Protein AF-A0A401M9P2-F1 (afdb_monomer_lite)

Radius of gyration: 16.96 Å; chains: 1; bounding box: 32×34×49 Å

Structure (mmCIF, N/CA/C/O backbone):
data_AF-A0A401M9P2-F1
#
_entry.id   AF-A0A401M9P2-F1
#
loop_
_atom_site.group_PDB
_atom_site.id
_atom_site.type_symbol
_atom_site.label_atom_id
_atom_site.label_alt_id
_atom_site.label_comp_id
_atom_site.label_asym_id
_atom_site.label_entity_id
_atom_site.label_seq_id
_atom_site.pdbx_PDB_ins_code
_atom_site.Cartn_x
_atom_site.Cartn_y
_atom_site.Cartn_z
_atom_site.occupancy
_atom_site.B_iso_or_equiv
_atom_site.auth_seq_id
_atom_site.auth_comp_id
_atom_site.auth_asym_id
_atom_site.auth_atom_id
_atom_site.pdbx_PDB_model_num
ATOM 1 N N . MET A 1 1 ? -2.036 3.010 21.386 1.00 50.62 1 MET A N 1
ATOM 2 C CA . MET A 1 1 ? -2.509 2.674 20.020 1.00 50.62 1 MET A CA 1
ATOM 3 C C . MET A 1 1 ? -3.510 1.515 19.949 1.00 50.62 1 MET A C 1
ATOM 5 O O . MET A 1 1 ? -4.324 1.539 19.038 1.00 50.62 1 MET A O 1
ATOM 9 N N . ARG A 1 2 ? -3.493 0.531 20.868 1.00 51.12 2 ARG A N 1
ATOM 10 C CA . ARG A 1 2 ? -4.229 -0.746 20.720 1.00 51.12 2 ARG A CA 1
ATOM 11 C C . ARG A 1 2 ? -5.770 -0.686 20.699 1.00 51.12 2 ARG A C 1
ATOM 13 O O . ARG A 1 2 ? -6.371 -1.621 20.200 1.00 51.12 2 ARG A O 1
ATOM 20 N N . THR A 1 3 ? -6.421 0.370 21.188 1.00 50.91 3 THR A N 1
ATOM 21 C CA . THR A 1 3 ? -7.896 0.389 21.319 1.00 50.91 3 THR A CA 1
ATOM 22 C C . THR A 1 3 ? -8.611 1.353 20.368 1.00 50.91 3 THR A C 1
ATOM 24 O O . THR A 1 3 ? -9.613 0.975 19.774 1.00 50.91 3 THR A O 1
ATOM 27 N N . GLN A 1 4 ? -8.098 2.566 20.143 1.00 54.03 4 GLN A N 1
ATOM 28 C CA . GLN A 1 4 ? -8.845 3.586 19.384 1.00 54.03 4 GLN A CA 1
ATOM 29 C C . GLN A 1 4 ? -8.728 3.447 17.854 1.00 54.03 4 GLN A C 1
ATOM 31 O O . GLN A 1 4 ? -9.695 3.685 17.135 1.00 54.03 4 GLN A O 1
ATOM 36 N N . ALA A 1 5 ? -7.559 3.035 17.344 1.00 57.00 5 ALA A N 1
ATOM 37 C CA . ALA A 1 5 ? -7.314 2.914 15.900 1.00 57.00 5 ALA A CA 1
ATOM 38 C C . ALA A 1 5 ? -7.997 1.686 15.271 1.00 57.00 5 ALA A C 1
ATOM 40 O O . ALA A 1 5 ? -8.176 1.638 14.064 1.00 57.00 5 ALA A O 1
ATOM 41 N N . ALA A 1 6 ? -8.394 0.715 16.094 1.00 57.72 6 ALA A N 1
ATOM 42 C CA . ALA A 1 6 ? -9.030 -0.534 15.689 1.00 57.72 6 ALA A CA 1
ATOM 43 C C . ALA A 1 6 ? -10.570 -0.490 15.714 1.00 57.72 6 ALA A C 1
ATOM 45 O O . ALA A 1 6 ? -11.224 -1.223 14.974 1.00 57.72 6 ALA A O 1
ATOM 46 N N . GLN A 1 7 ? -11.161 0.375 16.545 1.00 66.88 7 GLN A N 1
ATOM 47 C CA . GLN A 1 7 ? -12.619 0.492 16.676 1.00 66.88 7 GLN A CA 1
ATOM 48 C C . GLN A 1 7 ? -13.265 1.236 15.503 1.00 66.88 7 GLN A C 1
ATOM 50 O O . GLN A 1 7 ? -14.388 0.914 15.128 1.00 66.88 7 GLN A O 1
ATOM 55 N N . ARG A 1 8 ? -12.564 2.204 14.902 1.00 80.38 8 ARG A N 1
ATOM 56 C CA . ARG A 1 8 ? -13.087 2.990 13.772 1.00 80.38 8 ARG A CA 1
ATOM 57 C C . ARG A 1 8 ? -13.122 2.226 12.437 1.00 80.38 8 ARG A C 1
ATOM 59 O O . ARG A 1 8 ? -14.126 2.339 11.741 1.00 80.38 8 ARG A O 1
ATOM 66 N N . PRO A 1 9 ? -12.109 1.412 12.081 1.00 83.31 9 PRO A N 1
ATOM 67 C CA . PRO A 1 9 ? -12.133 0.650 10.832 1.00 83.31 9 PRO A CA 1
ATOM 68 C C . PRO A 1 9 ? -13.156 -0.490 10.819 1.00 83.31 9 PRO A C 1
ATOM 70 O O . PRO A 1 9 ? -13.659 -0.843 9.758 1.00 83.31 9 PRO A O 1
ATOM 73 N N . ARG A 1 10 ? -13.481 -1.080 11.977 1.00 87.25 10 ARG A N 1
ATOM 74 C CA . ARG A 1 10 ? -14.296 -2.304 12.048 1.00 87.25 10 ARG A CA 1
ATOM 75 C C . ARG A 1 10 ? -15.713 -2.150 11.464 1.00 87.25 10 ARG A C 1
ATOM 77 O O . ARG A 1 10 ? -16.047 -2.937 10.587 1.00 87.25 10 ARG A O 1
ATOM 84 N N . PRO A 1 11 ? -16.500 -1.108 11.795 1.00 90.00 11 PRO A N 1
ATOM 85 C CA . PRO A 1 11 ? -17.804 -0.894 11.163 1.00 90.00 11 PRO A CA 1
ATOM 86 C C . PRO A 1 11 ? -17.753 -0.647 9.649 1.00 90.00 11 PRO A C 1
ATOM 88 O O .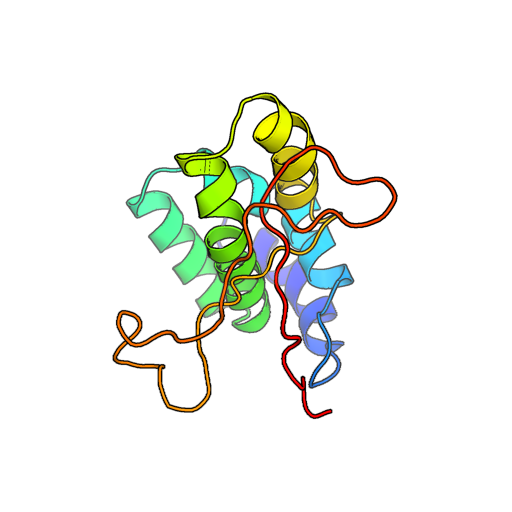 PRO A 1 11 ? -18.782 -0.754 8.985 1.00 90.00 11 PRO A O 1
ATOM 91 N N . LEU A 1 12 ? -16.601 -0.232 9.108 1.00 91.19 12 LEU A N 1
ATOM 92 C CA . LEU A 1 12 ? -16.404 -0.071 7.665 1.00 91.19 12 LEU A CA 1
ATOM 93 C C . LEU A 1 12 ? -16.013 -1.395 7.011 1.00 91.19 12 LEU A C 1
ATOM 95 O O . LEU A 1 12 ? -16.502 -1.681 5.923 1.00 91.19 12 LEU A O 1
ATOM 99 N N . ALA A 1 13 ? -15.179 -2.196 7.676 1.00 89.56 13 ALA A N 1
ATOM 100 C CA . ALA A 1 13 ? -14.838 -3.550 7.246 1.00 89.56 13 ALA A CA 1
ATOM 101 C C . ALA A 1 13 ? -16.093 -4.431 7.140 1.00 89.56 13 ALA A C 1
ATOM 103 O O . ALA A 1 13 ? -16.351 -5.016 6.097 1.00 89.56 13 ALA A O 1
ATOM 104 N N . ASP A 1 14 ? -16.979 -4.386 8.139 1.00 89.69 14 ASP A N 1
ATOM 105 C CA . ASP A 1 14 ? -18.231 -5.163 8.134 1.00 89.69 14 ASP A CA 1
ATOM 106 C C . ASP A 1 14 ? -19.196 -4.789 6.981 1.00 89.69 14 ASP A C 1
ATOM 108 O O . ASP A 1 14 ? -20.159 -5.505 6.716 1.00 89.69 14 ASP A O 1
ATOM 112 N N . LYS A 1 15 ? -18.957 -3.664 6.290 1.00 91.06 15 LYS A N 1
ATOM 113 C CA . LYS A 1 15 ? -19.720 -3.192 5.117 1.00 91.06 15 LYS A CA 1
ATOM 114 C C . LYS A 1 15 ? -19.015 -3.483 3.787 1.00 91.06 15 LYS A C 1
ATOM 116 O O . LYS A 1 15 ? -19.437 -2.971 2.749 1.00 91.06 15 LYS A O 1
ATOM 121 N N . GLY A 1 16 ? -17.909 -4.224 3.814 1.00 88.75 16 GLY A N 1
ATOM 122 C CA . GLY A 1 16 ? -17.179 -4.633 2.625 1.00 88.75 16 GLY A CA 1
ATOM 123 C C . GLY A 1 16 ? -18.019 -5.556 1.743 1.00 88.75 16 GLY A C 1
ATOM 124 O O . GLY A 1 16 ? -18.631 -6.509 2.215 1.00 88.75 16 GLY A O 1
ATOM 125 N N . GLU A 1 17 ? -18.024 -5.285 0.440 1.00 90.50 17 GLU A N 1
ATOM 126 C CA . GLU A 1 17 ? -18.678 -6.138 -0.554 1.00 90.50 17 GLU A CA 1
ATOM 127 C C . GLU A 1 17 ? -17.657 -7.139 -1.121 1.00 90.50 17 GLU A C 1
ATOM 129 O O . GLU A 1 17 ? -16.622 -6.708 -1.652 1.00 90.50 17 GLU A O 1
ATOM 134 N N . PRO A 1 18 ? -17.917 -8.460 -1.071 1.00 88.12 18 PRO A N 1
ATOM 135 C CA . PRO A 1 18 ? -17.025 -9.459 -1.650 1.00 88.12 18 PRO A CA 1
ATOM 136 C C . PRO A 1 18 ? -16.665 -9.153 -3.111 1.00 88.12 18 PRO A C 1
ATOM 138 O O . PRO A 1 18 ? -17.506 -8.773 -3.926 1.00 88.12 18 PRO A O 1
ATOM 141 N N . GLY A 1 19 ? -15.382 -9.296 -3.454 1.00 88.50 19 GLY A N 1
ATOM 142 C CA . GLY A 1 19 ? -14.878 -9.009 -4.802 1.00 88.50 19 GLY A CA 1
ATOM 143 C C . GLY A 1 19 ? -14.780 -7.516 -5.152 1.00 88.50 19 GLY A C 1
ATOM 144 O O . GLY A 1 19 ? -14.476 -7.171 -6.299 1.00 88.50 19 GLY A O 1
ATOM 145 N N . ARG A 1 20 ? -15.014 -6.604 -4.199 1.00 91.62 20 ARG A N 1
ATOM 146 C CA . ARG A 1 20 ? -14.809 -5.160 -4.375 1.00 91.62 20 ARG A CA 1
ATOM 147 C C . ARG A 1 20 ? -13.799 -4.627 -3.371 1.00 91.62 20 ARG A C 1
ATOM 149 O O . ARG A 1 20 ? -13.702 -5.085 -2.243 1.00 91.62 20 ARG A O 1
ATOM 156 N N . VAL A 1 21 ? -13.068 -3.594 -3.783 1.00 92.88 21 VAL A N 1
A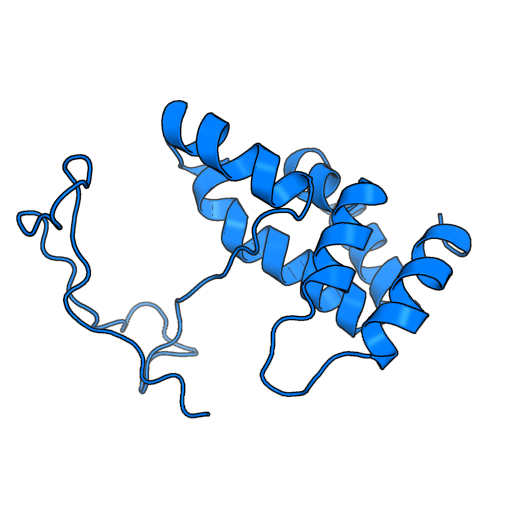TOM 157 C CA . VAL A 1 21 ? -12.224 -2.845 -2.852 1.00 92.88 21 VAL A CA 1
ATOM 158 C C . VAL A 1 21 ? -13.107 -2.002 -1.937 1.00 92.88 21 VAL A C 1
ATOM 160 O O . VAL A 1 21 ? -13.868 -1.155 -2.416 1.00 92.88 21 VAL A O 1
ATOM 163 N N . ASN A 1 22 ? -12.931 -2.167 -0.629 1.00 96.00 22 ASN A N 1
ATOM 164 C CA . ASN A 1 22 ? -13.546 -1.332 0.394 1.00 96.00 22 ASN A CA 1
ATOM 165 C C . ASN A 1 22 ? -12.854 0.046 0.463 1.00 96.00 22 ASN A C 1
ATOM 167 O O . ASN A 1 22 ? -12.012 0.322 1.314 1.00 96.00 22 ASN A O 1
ATOM 171 N N . ARG A 1 23 ? -13.168 0.923 -0.498 1.00 95.94 23 ARG A N 1
ATOM 172 C CA . ARG A 1 23 ? -12.591 2.278 -0.581 1.00 95.94 23 ARG A CA 1
ATOM 173 C C . ARG A 1 23 ? -12.814 3.126 0.680 1.00 95.94 23 ARG A C 1
ATOM 175 O O . ARG A 1 23 ? -11.863 3.798 1.072 1.00 95.94 23 ARG A O 1
ATOM 182 N N . PRO A 1 24 ? -13.998 3.105 1.328 1.00 96.12 24 PRO A N 1
ATOM 183 C CA . PRO A 1 24 ? -14.195 3.810 2.593 1.00 96.12 24 PRO A CA 1
ATOM 184 C C . PRO A 1 24 ? -13.208 3.370 3.676 1.00 96.12 24 PRO A C 1
ATOM 186 O O . PRO A 1 24 ? -12.648 4.218 4.363 1.00 96.12 24 PRO 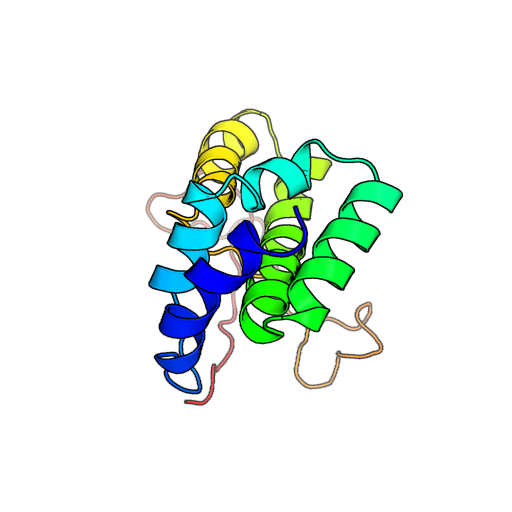A O 1
ATOM 189 N N . LEU A 1 25 ? -12.939 2.065 3.785 1.00 95.75 25 LEU A N 1
ATOM 190 C CA . LEU A 1 25 ? -11.956 1.536 4.729 1.00 95.75 25 LEU A CA 1
ATOM 191 C C . LEU A 1 25 ? -10.537 2.043 4.429 1.00 95.75 25 LEU A C 1
ATOM 193 O O . LEU A 1 25 ? -9.835 2.471 5.341 1.00 95.75 25 LEU A O 1
ATOM 197 N N . VAL A 1 26 ? -10.121 2.052 3.159 1.00 97.25 26 VAL A N 1
ATOM 198 C CA . VAL A 1 26 ? -8.801 2.581 2.759 1.00 97.25 26 VAL A CA 1
ATOM 199 C C . VAL A 1 26 ? -8.677 4.073 3.086 1.00 97.25 26 VAL A C 1
ATOM 201 O O . VAL A 1 26 ? -7.662 4.493 3.641 1.00 97.25 26 VAL A O 1
ATOM 204 N N . ALA A 1 27 ? -9.712 4.866 2.800 1.00 96.75 27 ALA A N 1
ATOM 205 C CA . ALA A 1 27 ? -9.735 6.289 3.132 1.00 96.75 27 ALA A CA 1
ATOM 206 C C . ALA A 1 27 ? -9.653 6.524 4.650 1.00 96.75 27 ALA A C 1
ATOM 208 O O . ALA A 1 27 ? -8.899 7.383 5.100 1.00 96.75 27 ALA A O 1
ATOM 209 N N . GLU A 1 28 ? -10.363 5.723 5.449 1.00 95.62 28 GLU A N 1
ATOM 210 C CA . GLU A 1 28 ? -10.311 5.794 6.912 1.00 95.62 28 GLU A CA 1
ATOM 211 C C . GLU A 1 28 ? -8.901 5.499 7.448 1.00 95.62 28 GLU A C 1
ATOM 213 O O . GLU A 1 28 ? -8.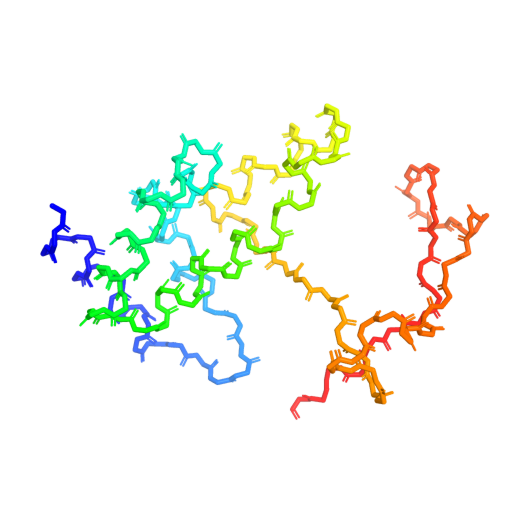392 6.226 8.301 1.00 95.62 28 GLU A O 1
ATOM 218 N N . LEU A 1 29 ? -8.220 4.477 6.919 1.00 95.88 29 LEU A N 1
ATOM 219 C CA . LEU A 1 29 ? -6.830 4.176 7.287 1.00 95.88 29 LEU A CA 1
ATOM 220 C C . LEU A 1 29 ? -5.879 5.337 6.946 1.00 95.88 29 LEU A C 1
ATOM 222 O O . LEU A 1 29 ? -4.933 5.597 7.698 1.00 95.88 29 LEU A O 1
ATOM 226 N N . GLY A 1 30 ? -6.139 6.041 5.841 1.00 96.12 30 GLY A N 1
ATOM 227 C CA . GLY A 1 30 ? -5.439 7.269 5.463 1.00 96.12 30 GLY A CA 1
ATOM 228 C C . GLY A 1 30 ? -5.685 8.409 6.451 1.00 96.12 30 GLY A C 1
ATOM 229 O O . GLY A 1 30 ? -4.732 9.000 6.956 1.00 96.12 30 GLY A O 1
ATOM 230 N N . GLN A 1 31 ? -6.944 8.659 6.819 1.00 95.31 31 GLN A N 1
ATOM 231 C CA . GLN A 1 31 ? -7.322 9.679 7.809 1.00 95.31 31 GLN A CA 1
ATOM 232 C C . GLN A 1 31 ? -6.743 9.411 9.204 1.00 95.31 31 GLN A C 1
ATOM 234 O O . GLN A 1 31 ? -6.410 10.346 9.931 1.00 95.31 31 GLN A O 1
ATOM 239 N N . LEU A 1 32 ? -6.589 8.140 9.581 1.00 93.75 32 LEU A N 1
ATOM 240 C CA . LEU A 1 32 ? -5.921 7.732 10.820 1.00 93.75 32 LEU A CA 1
ATOM 241 C C . LEU A 1 32 ? -4.388 7.874 10.755 1.00 93.75 32 LEU A C 1
ATOM 243 O O . LEU A 1 32 ? -3.707 7.596 11.743 1.00 93.75 32 LEU A O 1
ATOM 247 N N . GLY A 1 33 ? -3.832 8.270 9.606 1.00 95.12 33 GLY A N 1
ATOM 248 C CA . GLY A 1 33 ? -2.395 8.415 9.372 1.00 95.12 33 GLY A CA 1
ATOM 249 C C . GLY A 1 33 ? -1.644 7.086 9.268 1.00 95.12 33 GLY A C 1
ATOM 250 O O . GLY A 1 33 ? -0.416 7.077 9.201 1.00 95.12 33 GLY A O 1
ATOM 251 N N . LEU A 1 34 ? -2.350 5.952 9.251 1.00 95.31 34 LEU A N 1
ATOM 252 C CA . LEU A 1 34 ? -1.732 4.625 9.247 1.00 95.31 34 LEU A CA 1
ATOM 253 C C . LEU A 1 34 ? -1.064 4.323 7.904 1.00 95.31 34 LEU A C 1
ATOM 255 O O . LEU A 1 34 ? 0.010 3.726 7.876 1.00 95.31 34 LEU A O 1
ATOM 259 N N . LEU A 1 35 ? -1.655 4.786 6.800 1.00 97.50 35 LEU A N 1
ATOM 260 C CA . LEU A 1 35 ? -1.081 4.595 5.467 1.00 97.50 35 LEU A CA 1
ATOM 261 C C . LEU A 1 35 ? 0.182 5.441 5.248 1.00 97.50 35 LEU A C 1
ATOM 263 O O . LEU A 1 35 ? 1.140 4.954 4.660 1.00 97.50 35 LEU A O 1
ATOM 267 N N . ALA A 1 36 ? 0.249 6.663 5.782 1.00 96.81 36 ALA A N 1
ATOM 268 C CA . ALA A 1 36 ? 1.467 7.478 5.718 1.00 96.81 36 ALA A CA 1
ATOM 269 C C . ALA A 1 36 ? 2.658 6.806 6.427 1.00 96.81 36 ALA A C 1
ATOM 271 O O . ALA A 1 36 ? 3.798 6.890 5.964 1.00 96.81 36 ALA A O 1
ATOM 272 N N . ARG A 1 37 ? 2.393 6.078 7.520 1.00 96.31 37 ARG A N 1
ATOM 273 C CA . ARG A 1 37 ? 3.417 5.348 8.281 1.00 96.31 37 ARG A CA 1
ATOM 274 C C . ARG A 1 37 ? 4.070 4.207 7.505 1.00 96.31 37 ARG A C 1
ATOM 276 O O . ARG A 1 37 ? 5.179 3.826 7.873 1.00 96.31 37 ARG A O 1
ATOM 283 N N . LEU A 1 38 ? 3.450 3.716 6.427 1.00 96.44 38 LEU A N 1
ATOM 284 C CA . LEU A 1 38 ? 4.036 2.708 5.530 1.00 96.44 38 LEU A CA 1
ATOM 285 C C . LEU A 1 38 ? 5.348 3.173 4.880 1.00 96.44 38 LEU A C 1
ATOM 287 O O . LEU A 1 38 ? 6.158 2.336 4.493 1.00 96.44 38 LEU A O 1
ATOM 291 N N . PHE A 1 39 ? 5.554 4.488 4.763 1.00 95.31 39 PHE A N 1
ATOM 292 C CA . PHE A 1 39 ? 6.700 5.082 4.065 1.00 95.31 39 PHE A CA 1
ATOM 293 C C . PHE A 1 39 ? 7.704 5.764 5.004 1.00 95.31 39 PHE A C 1
ATOM 295 O O . PHE A 1 39 ? 8.730 6.266 4.557 1.00 95.31 39 PHE A O 1
ATOM 302 N N . THR A 1 40 ? 7.402 5.828 6.302 1.00 95.19 40 THR A N 1
ATOM 303 C CA . THR A 1 40 ? 8.213 6.563 7.289 1.00 95.19 40 THR A CA 1
ATOM 304 C C . THR A 1 40 ? 8.628 5.721 8.490 1.00 95.19 40 THR A C 1
ATOM 306 O O . THR A 1 40 ? 9.504 6.138 9.243 1.00 95.19 40 THR A O 1
ATOM 309 N N . SER A 1 41 ? 8.019 4.548 8.688 1.00 95.19 41 SER A N 1
ATOM 310 C CA . SER A 1 41 ? 8.307 3.672 9.828 1.00 95.19 41 SER A CA 1
ATOM 311 C C . SER A 1 41 ? 9.365 2.622 9.488 1.00 95.19 41 SER A C 1
ATOM 313 O O . SER A 1 41 ? 9.462 2.162 8.351 1.00 95.19 41 SER A O 1
ATOM 315 N N . GLY A 1 42 ? 10.131 2.200 10.496 1.00 96.00 42 GLY A N 1
ATOM 316 C CA . GLY A 1 42 ? 11.053 1.072 10.371 1.00 96.00 42 GLY A CA 1
ATOM 317 C C . GLY A 1 42 ? 10.331 -0.280 10.336 1.00 96.00 42 GLY A C 1
ATOM 318 O O . GLY A 1 42 ? 9.147 -0.388 10.658 1.00 96.00 42 GLY A O 1
ATOM 319 N N . ALA A 1 43 ? 11.066 -1.342 9.992 1.00 95.12 43 ALA A N 1
ATOM 320 C CA . ALA A 1 43 ? 10.509 -2.689 9.844 1.00 95.12 43 ALA A CA 1
ATOM 321 C C . ALA A 1 43 ? 9.777 -3.192 11.104 1.00 95.12 43 ALA A C 1
ATOM 323 O O . ALA A 1 43 ? 8.673 -3.720 11.006 1.00 95.12 43 ALA A O 1
ATOM 324 N N . VAL A 1 44 ? 10.356 -2.986 12.293 1.00 97.06 44 VAL A N 1
ATOM 325 C CA . VAL A 1 44 ? 9.755 -3.428 13.565 1.00 97.06 44 VAL A CA 1
ATOM 326 C C . VAL A 1 44 ? 8.440 -2.697 13.849 1.00 97.06 44 VAL A C 1
ATOM 328 O O . VAL A 1 44 ? 7.449 -3.333 14.203 1.00 97.06 44 VAL A O 1
ATOM 331 N N . ASP A 1 45 ? 8.395 -1.382 13.631 1.00 94.69 45 ASP A N 1
ATOM 332 C CA . ASP A 1 45 ? 7.179 -0.584 13.819 1.00 94.69 45 ASP A CA 1
ATOM 333 C C . ASP A 1 45 ? 6.065 -1.005 12.857 1.00 94.69 45 ASP A C 1
ATOM 335 O O . ASP A 1 45 ? 4.894 -1.052 13.244 1.00 94.69 45 ASP A O 1
ATOM 339 N N . LEU A 1 46 ? 6.422 -1.342 11.614 1.00 95.69 46 LEU A N 1
ATOM 340 C CA . LEU A 1 46 ? 5.482 -1.876 10.630 1.00 95.69 46 LEU A CA 1
ATOM 341 C C . LEU A 1 46 ? 4.927 -3.233 11.076 1.00 95.69 46 LEU A C 1
ATOM 343 O O . LEU A 1 46 ? 3.714 -3.432 11.004 1.00 95.69 46 LEU A O 1
ATOM 347 N N . CYS A 1 47 ? 5.773 -4.134 11.586 1.00 96.19 47 CYS A N 1
ATOM 348 C CA . CYS A 1 47 ? 5.333 -5.421 12.130 1.00 96.19 47 CYS A CA 1
ATOM 349 C C . CYS A 1 47 ? 4.340 -5.235 13.282 1.00 96.19 47 CYS A C 1
ATOM 351 O O . CYS A 1 47 ? 3.244 -5.788 13.231 1.00 96.19 47 CYS A O 1
ATOM 353 N N . LEU A 1 48 ? 4.673 -4.402 14.271 1.00 94.75 48 LEU A N 1
ATOM 354 C CA . LEU A 1 48 ? 3.804 -4.148 15.426 1.00 94.75 48 LEU A CA 1
ATOM 355 C C . LEU A 1 48 ? 2.490 -3.463 15.032 1.00 94.75 48 LEU A C 1
ATOM 357 O O . LEU A 1 48 ? 1.437 -3.745 15.612 1.00 94.75 48 LEU A O 1
ATOM 361 N N . MET A 1 49 ? 2.529 -2.554 14.054 1.00 93.06 49 MET A N 1
ATOM 362 C CA . MET A 1 49 ? 1.331 -1.892 13.537 1.00 93.06 49 MET A CA 1
ATOM 363 C C . MET A 1 49 ? 0.405 -2.887 12.834 1.00 93.06 49 MET A C 1
ATOM 365 O O . MET A 1 49 ? -0.798 -2.884 13.102 1.00 93.06 49 MET A O 1
ATOM 369 N N . ARG A 1 50 ? 0.958 -3.752 11.976 1.00 95.06 50 ARG A N 1
ATOM 370 C CA . ARG A 1 50 ? 0.199 -4.802 11.286 1.00 95.06 50 ARG A CA 1
ATOM 371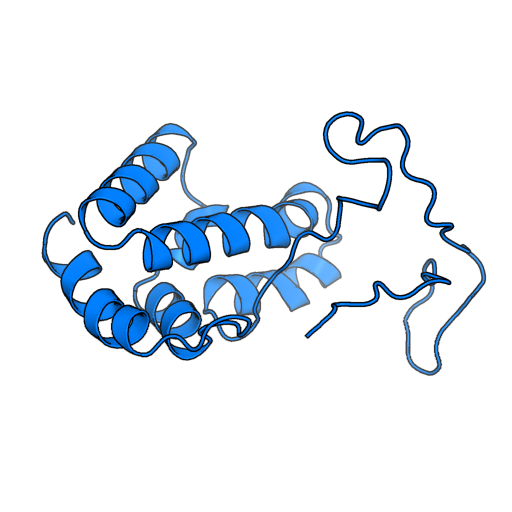 C C . ARG A 1 50 ? -0.366 -5.822 12.267 1.00 95.06 50 ARG A C 1
ATOM 373 O O . ARG A 1 50 ? -1.560 -6.085 12.224 1.00 95.06 50 ARG A O 1
ATOM 380 N N . GLU A 1 51 ? 0.443 -6.313 13.203 1.00 94.44 51 GLU A N 1
ATOM 381 C CA . GLU A 1 51 ? -0.000 -7.222 14.268 1.00 94.44 51 GLU A CA 1
ATOM 382 C C . GLU A 1 51 ? -1.163 -6.620 15.071 1.00 94.44 51 GLU A C 1
ATOM 384 O O . GLU A 1 51 ? -2.192 -7.263 15.278 1.00 94.44 51 GLU A O 1
ATOM 389 N N . SER A 1 52 ? -1.037 -5.348 15.464 1.00 91.19 52 SER A N 1
ATOM 390 C CA . SER A 1 52 ? -2.079 -4.652 16.224 1.00 91.19 52 SER A CA 1
ATOM 391 C C . SER A 1 52 ? -3.386 -4.516 15.439 1.00 91.19 52 SER A C 1
ATOM 393 O O . SER A 1 52 ? -4.458 -4.630 16.029 1.00 91.19 52 SER A O 1
ATOM 395 N N . LEU A 1 53 ? -3.322 -4.272 14.125 1.00 91.75 53 LEU A N 1
ATOM 396 C CA . LEU A 1 53 ? -4.512 -4.232 13.270 1.00 91.75 53 LEU A CA 1
ATOM 397 C C . LEU A 1 53 ? -5.112 -5.627 13.082 1.00 91.75 53 LEU A C 1
ATOM 399 O O . LEU A 1 53 ? -6.322 -5.772 13.239 1.00 91.75 53 LEU A O 1
ATOM 403 N N . ALA A 1 54 ? -4.287 -6.645 12.821 1.00 92.81 54 ALA A N 1
ATOM 404 C CA . ALA A 1 54 ? -4.729 -8.027 12.632 1.00 92.81 54 ALA A CA 1
ATOM 405 C C . ALA A 1 54 ? -5.493 -8.561 13.848 1.00 92.81 54 ALA A C 1
ATOM 407 O O . ALA A 1 54 ? -6.502 -9.242 13.678 1.00 92.81 54 ALA A O 1
ATOM 408 N N . TYR A 1 55 ? -5.056 -8.207 15.062 1.00 89.88 55 TYR A N 1
ATOM 409 C CA . TYR A 1 55 ? -5.733 -8.599 16.301 1.00 89.88 55 TYR A CA 1
ATOM 410 C C . TYR A 1 55 ? -7.176 -8.074 16.388 1.00 89.88 55 TYR A C 1
ATOM 412 O O . TYR A 1 55 ? -8.017 -8.654 17.071 1.00 89.88 55 TYR A O 1
ATOM 420 N N . CYS A 1 56 ? -7.481 -6.966 15.711 1.00 87.12 56 CYS A N 1
ATOM 421 C CA . CYS A 1 56 ? -8.776 -6.303 15.824 1.00 87.12 56 CYS A CA 1
ATOM 422 C C . CYS A 1 56 ? -9.660 -6.409 14.579 1.00 87.12 56 CYS A C 1
ATOM 424 O O . CYS A 1 56 ? -10.883 -6.474 14.712 1.00 87.12 56 CYS A O 1
ATOM 426 N N . CYS A 1 57 ? -9.063 -6.346 13.390 1.00 90.75 57 CYS A N 1
ATOM 427 C CA . CYS A 1 57 ? -9.742 -6.372 12.101 1.00 90.75 57 CYS A CA 1
ATOM 428 C C . CYS A 1 57 ? -8.760 -6.802 11.000 1.00 90.75 57 CYS A C 1
ATOM 430 O O . CYS A 1 57 ? -7.944 -6.009 10.522 1.00 90.75 57 CYS A O 1
ATOM 432 N N . THR A 1 58 ? -8.864 -8.059 10.567 1.00 92.06 58 THR A N 1
ATOM 433 C CA . THR A 1 58 ? -8.006 -8.627 9.517 1.00 92.06 58 THR A CA 1
ATOM 434 C C . THR A 1 58 ? -8.170 -7.913 8.173 1.00 92.06 58 THR A C 1
ATOM 436 O O . THR A 1 58 ? -7.183 -7.725 7.469 1.00 92.06 58 THR A O 1
ATOM 439 N N . GLU A 1 59 ? -9.373 -7.441 7.827 1.00 93.56 59 GLU A N 1
ATOM 440 C CA . GLU A 1 59 ? -9.594 -6.695 6.577 1.00 93.56 59 GLU A CA 1
ATOM 441 C C . GLU A 1 59 ? -8.859 -5.348 6.575 1.00 93.56 59 GLU A C 1
ATOM 443 O O . GLU A 1 59 ? -8.229 -4.987 5.582 1.00 93.56 59 GLU A O 1
ATOM 448 N N . ALA A 1 60 ? -8.878 -4.622 7.698 1.00 94.06 60 ALA A N 1
ATOM 449 C CA . ALA A 1 60 ? -8.153 -3.361 7.840 1.00 94.06 60 ALA A CA 1
ATOM 450 C C . ALA A 1 60 ? -6.634 -3.570 7.759 1.00 94.06 60 ALA A C 1
ATOM 452 O O . ALA A 1 60 ? -5.930 -2.783 7.124 1.00 94.06 60 ALA A O 1
ATOM 453 N N . GLU A 1 61 ? -6.127 -4.645 8.368 1.00 95.44 61 GLU A N 1
ATOM 454 C CA . GLU A 1 61 ? -4.722 -5.029 8.230 1.00 95.44 61 GLU A CA 1
ATOM 455 C C . GLU A 1 61 ? -4.372 -5.363 6.780 1.00 95.44 61 GLU A C 1
ATOM 457 O O . GLU A 1 61 ? -3.393 -4.830 6.258 1.00 95.44 61 GLU A O 1
ATOM 462 N N . THR A 1 62 ? -5.199 -6.164 6.106 1.00 95.38 62 THR A N 1
ATOM 463 C CA . THR A 1 62 ? -4.969 -6.562 4.713 1.00 95.38 62 THR A CA 1
ATOM 464 C C . THR A 1 62 ? -4.989 -5.345 3.790 1.00 95.38 62 THR A C 1
ATOM 466 O O . THR A 1 62 ? -4.115 -5.204 2.935 1.00 95.38 62 THR A O 1
ATOM 469 N N . ALA A 1 63 ? -5.929 -4.416 3.986 1.00 96.25 63 ALA A N 1
ATOM 470 C CA . ALA A 1 63 ? -5.993 -3.165 3.234 1.00 96.25 63 ALA A CA 1
ATOM 471 C C . ALA A 1 63 ? -4.728 -2.308 3.428 1.00 96.25 63 ALA A C 1
ATOM 473 O O . ALA A 1 63 ? -4.176 -1.793 2.453 1.00 96.25 63 ALA A O 1
ATOM 474 N N . LEU A 1 64 ? -4.228 -2.197 4.664 1.00 97.06 64 LEU A N 1
ATOM 475 C CA . LEU A 1 64 ? -2.972 -1.506 4.963 1.00 97.06 64 LEU A CA 1
ATOM 476 C C . LEU A 1 64 ? -1.765 -2.207 4.313 1.00 97.06 64 LEU A C 1
ATOM 478 O O . LEU A 1 64 ? -0.927 -1.549 3.694 1.00 97.06 64 LEU A O 1
ATOM 482 N N . ALA A 1 65 ? -1.685 -3.534 4.414 1.00 97.31 65 ALA A N 1
ATOM 483 C CA . ALA A 1 65 ? -0.598 -4.321 3.841 1.00 97.31 65 ALA A CA 1
ATOM 484 C C . ALA A 1 65 ? -0.554 -4.209 2.309 1.00 97.31 65 ALA A C 1
ATOM 486 O O . ALA A 1 65 ? 0.519 -3.998 1.742 1.00 97.31 65 ALA A O 1
ATOM 487 N N . LEU A 1 66 ? -1.710 -4.285 1.639 1.00 97.19 66 LEU A N 1
ATOM 488 C CA . LEU A 1 66 ? -1.815 -4.143 0.184 1.00 97.19 66 LEU A CA 1
ATOM 489 C C . LEU A 1 66 ? -1.476 -2.728 -0.294 1.00 97.19 66 LEU A C 1
ATOM 491 O O . LEU A 1 66 ? -0.812 -2.595 -1.324 1.00 97.19 66 LEU A O 1
ATOM 495 N N . GLN A 1 67 ? -1.851 -1.684 0.457 1.00 97.81 67 GLN A N 1
ATOM 496 C CA . GLN A 1 67 ? -1.395 -0.321 0.158 1.00 97.81 67 GLN A CA 1
ATOM 497 C C . GLN A 1 67 ? 0.125 -0.223 0.191 1.00 97.81 67 GLN A C 1
ATOM 499 O O . GLN A 1 67 ? 0.723 0.328 -0.734 1.00 97.81 67 GLN A O 1
ATOM 504 N N . GLY A 1 68 ? 0.743 -0.784 1.233 1.00 97.31 68 GLY A N 1
ATOM 505 C CA . GLY A 1 68 ? 2.195 -0.818 1.369 1.00 97.31 68 GLY A CA 1
ATOM 506 C C . GLY A 1 68 ? 2.835 -1.544 0.196 1.00 97.31 68 GLY A C 1
ATOM 507 O O . GLY A 1 68 ? 3.647 -0.958 -0.514 1.00 97.31 68 GLY A O 1
ATOM 508 N N . LEU A 1 69 ? 2.408 -2.781 -0.060 1.00 97.25 69 LEU A N 1
ATOM 509 C CA . LEU A 1 69 ? 2.927 -3.620 -1.140 1.00 97.25 69 LEU A CA 1
ATOM 510 C C . LEU A 1 69 ? 2.794 -2.955 -2.518 1.00 97.25 69 LEU A C 1
ATOM 512 O O . LEU A 1 69 ? 3.752 -2.931 -3.285 1.00 97.25 69 LEU A O 1
ATOM 516 N N . GLY A 1 70 ? 1.625 -2.390 -2.826 1.00 97.19 70 GLY A N 1
ATOM 517 C CA . GLY A 1 70 ? 1.354 -1.773 -4.124 1.00 97.19 70 GLY A CA 1
ATOM 518 C C . GLY A 1 70 ? 2.085 -0.447 -4.345 1.00 97.19 70 GLY A C 1
ATOM 519 O O . GLY A 1 70 ? 2.483 -0.147 -5.468 1.00 97.19 70 GLY A O 1
ATOM 520 N N . ALA A 1 71 ? 2.275 0.359 -3.298 1.00 97.81 71 ALA A N 1
ATOM 521 C CA . ALA A 1 71 ? 2.935 1.661 -3.413 1.00 97.81 71 ALA A CA 1
ATOM 522 C C . ALA A 1 71 ? 4.461 1.586 -3.239 1.00 97.81 71 ALA A C 1
ATOM 524 O O . ALA A 1 71 ? 5.175 2.490 -3.688 1.00 97.81 71 ALA A O 1
ATOM 525 N N . HIS A 1 72 ? 4.977 0.520 -2.618 1.00 96.94 72 HIS A N 1
ATOM 526 C CA . HIS A 1 72 ? 6.399 0.383 -2.311 1.00 96.94 72 HIS A CA 1
ATOM 527 C C . HIS A 1 72 ? 7.322 0.485 -3.537 1.00 96.94 72 HIS A C 1
ATOM 529 O O . HIS A 1 72 ? 8.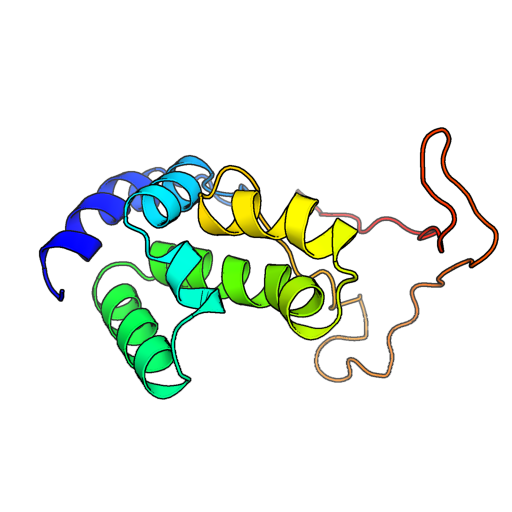314 1.198 -3.428 1.00 96.94 72 HIS A O 1
ATOM 535 N N . PRO A 1 73 ? 7.025 -0.094 -4.721 1.00 97.06 73 PRO A N 1
ATOM 536 C CA . PRO A 1 73 ? 7.891 0.068 -5.893 1.00 97.06 73 PRO A CA 1
ATOM 537 C C . PRO A 1 73 ? 8.096 1.534 -6.299 1.00 97.06 73 PRO A C 1
ATOM 539 O O . PRO A 1 73 ? 9.207 1.935 -6.638 1.00 97.06 73 PRO A O 1
ATOM 542 N N . VAL A 1 74 ? 7.053 2.368 -6.194 1.00 97.81 74 VAL A N 1
ATOM 543 C CA . VAL A 1 74 ? 7.165 3.814 -6.451 1.00 97.81 74 VAL A CA 1
ATOM 544 C C . VAL A 1 74 ? 7.963 4.499 -5.341 1.00 97.81 74 VAL A C 1
ATOM 546 O O . VAL A 1 74 ? 8.788 5.366 -5.626 1.00 97.81 74 VAL A O 1
ATOM 549 N N . HIS A 1 75 ? 7.769 4.097 -4.084 1.00 96.94 75 HIS A N 1
ATOM 550 C CA . HIS A 1 75 ? 8.551 4.616 -2.962 1.00 96.94 75 HIS A CA 1
ATOM 551 C C . HIS A 1 75 ? 10.035 4.226 -3.036 1.00 96.94 75 HIS A C 1
ATOM 553 O O . HIS A 1 75 ? 10.892 5.037 -2.704 1.00 96.94 75 HIS A O 1
ATOM 559 N N . ALA A 1 76 ? 10.380 3.021 -3.466 1.00 96.62 76 ALA A N 1
ATOM 560 C CA . ALA A 1 76 ? 11.764 2.570 -3.516 1.00 96.62 76 ALA A CA 1
ATOM 561 C C . ALA A 1 76 ? 12.465 3.048 -4.796 1.00 96.62 76 ALA A C 1
ATOM 563 O O . ALA A 1 76 ? 13.570 3.584 -4.727 1.00 96.62 76 ALA A O 1
ATOM 564 N N . HIS A 1 77 ? 11.793 2.957 -5.947 1.00 97.25 77 HIS A N 1
ATOM 565 C CA . HIS A 1 77 ? 12.427 3.077 -7.267 1.00 97.25 77 HIS A CA 1
ATOM 566 C C . HIS A 1 77 ? 11.791 4.120 -8.194 1.00 97.25 77 HIS A C 1
ATOM 568 O O . HIS A 1 77 ? 12.295 4.345 -9.291 1.00 97.25 77 HIS A O 1
ATOM 574 N N . GLY A 1 78 ? 10.708 4.782 -7.779 1.00 96.56 78 GLY A N 1
ATOM 575 C CA . GLY A 1 78 ? 10.054 5.793 -8.608 1.00 96.56 78 GLY A CA 1
ATOM 576 C C . GLY A 1 78 ? 10.914 7.042 -8.811 1.00 96.56 78 GLY A C 1
ATOM 577 O O . GLY A 1 78 ? 11.699 7.419 -7.935 1.00 96.56 78 GLY A O 1
ATOM 578 N N . THR A 1 79 ? 10.724 7.724 -9.939 1.00 97.75 79 THR A N 1
ATOM 579 C CA . THR A 1 79 ? 11.288 9.063 -10.177 1.00 97.75 79 THR A CA 1
ATOM 580 C C . THR A 1 79 ? 10.671 10.090 -9.218 1.00 97.75 79 THR A C 1
ATOM 582 O O . THR A 1 79 ? 9.573 9.850 -8.702 1.00 97.75 79 THR A O 1
ATOM 585 N N . PRO A 1 80 ? 11.302 11.260 -8.996 1.00 98.00 80 PRO A N 1
ATOM 586 C CA . PRO A 1 80 ? 10.706 12.322 -8.179 1.00 98.00 80 PRO A CA 1
ATOM 587 C C . PRO A 1 80 ? 9.272 12.665 -8.612 1.00 98.00 80 PRO A C 1
ATOM 589 O O . PRO A 1 80 ? 8.350 12.596 -7.807 1.00 98.00 80 PRO A O 1
ATOM 592 N N . ALA A 1 81 ? 9.042 12.851 -9.917 1.00 97.38 81 ALA A N 1
ATOM 593 C CA . ALA A 1 81 ? 7.712 13.139 -10.457 1.00 97.38 81 ALA A CA 1
ATOM 594 C C . ALA A 1 81 ? 6.684 12.016 -10.202 1.00 97.38 81 ALA A C 1
ATOM 596 O O . ALA A 1 81 ? 5.507 12.287 -9.954 1.00 97.38 81 ALA A O 1
ATOM 597 N N . GLN A 1 82 ? 7.097 10.743 -10.249 1.00 97.44 82 GLN A N 1
ATOM 598 C CA . GLN A 1 82 ? 6.218 9.621 -9.902 1.00 97.44 82 GLN A CA 1
ATOM 599 C C . GLN A 1 82 ? 5.886 9.615 -8.408 1.00 97.44 82 GLN A C 1
ATOM 601 O O . GLN A 1 82 ? 4.728 9.399 -8.048 1.00 97.44 82 GLN A O 1
ATOM 606 N N . ARG A 1 83 ? 6.873 9.873 -7.544 1.00 98.12 83 ARG A N 1
ATOM 607 C CA . ARG A 1 83 ? 6.684 9.929 -6.090 1.00 98.12 83 ARG A CA 1
ATOM 608 C C . ARG A 1 83 ? 5.726 11.048 -5.706 1.00 98.12 83 ARG A C 1
ATOM 610 O O . ARG A 1 83 ? 4.708 10.759 -5.079 1.00 98.12 83 ARG A O 1
ATOM 617 N N . ASP A 1 84 ? 5.984 12.264 -6.179 1.00 97.62 84 ASP A N 1
ATOM 618 C CA . ASP A 1 84 ? 5.189 13.462 -5.878 1.00 97.62 84 ASP A CA 1
ATOM 619 C C . ASP A 1 84 ? 3.734 13.306 -6.328 1.00 97.62 84 ASP A C 1
ATOM 621 O O . ASP A 1 84 ? 2.800 13.713 -5.640 1.00 97.62 84 ASP A O 1
ATOM 625 N N . ARG A 1 85 ? 3.513 12.646 -7.471 1.00 97.00 85 ARG A N 1
ATOM 626 C CA . ARG A 1 85 ? 2.165 12.430 -8.007 1.00 97.00 85 ARG A CA 1
ATOM 627 C C . ARG A 1 85 ? 1.404 11.290 -7.323 1.00 97.00 85 ARG A C 1
ATOM 629 O O . ARG A 1 85 ? 0.170 11.320 -7.298 1.00 97.00 85 ARG A O 1
ATOM 636 N N . ARG A 1 86 ? 2.087 10.231 -6.876 1.00 97.06 86 ARG A N 1
ATOM 637 C CA . ARG A 1 86 ? 1.441 8.960 -6.483 1.00 97.06 86 ARG A CA 1
ATOM 638 C C . ARG A 1 86 ? 1.442 8.714 -4.980 1.00 97.06 86 ARG A C 1
ATOM 640 O O . ARG A 1 86 ? 0.420 8.265 -4.466 1.00 97.06 86 ARG A O 1
ATOM 647 N N . LEU A 1 87 ? 2.542 8.996 -4.283 1.00 97.81 87 LEU A N 1
ATOM 648 C CA . LEU A 1 87 ? 2.678 8.655 -2.864 1.00 97.81 87 LEU A CA 1
ATOM 649 C C . LEU A 1 87 ? 1.722 9.437 -1.956 1.00 97.81 87 LEU A C 1
ATOM 651 O O . LEU A 1 87 ? 1.118 8.784 -1.107 1.00 97.81 87 LEU A O 1
ATOM 655 N N . PRO A 1 88 ? 1.479 10.754 -2.145 1.00 97.94 88 PRO A N 1
ATOM 656 C CA . PRO A 1 88 ? 0.518 11.474 -1.308 1.00 97.94 88 PRO A CA 1
ATOM 657 C C . PRO A 1 88 ? -0.876 10.840 -1.348 1.00 97.94 88 PRO A C 1
ATOM 659 O O . PRO A 1 88 ? -1.473 10.588 -0.308 1.00 97.94 88 PRO A O 1
ATOM 662 N N . ARG A 1 89 ? -1.331 10.454 -2.546 1.00 98.06 89 ARG A N 1
ATOM 663 C CA . ARG A 1 89 ? -2.647 9.834 -2.760 1.00 98.06 89 ARG A CA 1
ATOM 664 C C . ARG A 1 89 ? -2.752 8.413 -2.204 1.00 98.06 89 ARG A C 1
ATOM 666 O O . ARG A 1 89 ? -3.834 7.947 -1.862 1.00 98.06 89 ARG A O 1
ATOM 673 N N . ALA A 1 90 ? -1.640 7.681 -2.174 1.00 97.81 90 ALA A N 1
ATOM 674 C CA . ALA A 1 90 ? -1.590 6.368 -1.538 1.00 97.81 90 ALA A CA 1
ATOM 675 C C . ALA A 1 90 ? -1.573 6.493 -0.004 1.00 97.81 90 ALA A C 1
ATOM 677 O O . ALA A 1 90 ? -2.197 5.683 0.681 1.00 97.81 90 ALA A O 1
ATOM 678 N N . ALA A 1 91 ? -0.884 7.514 0.517 1.00 97.56 91 ALA A N 1
ATOM 679 C CA . ALA A 1 91 ? -0.742 7.800 1.942 1.00 97.56 91 ALA A CA 1
ATOM 680 C C . ALA A 1 91 ? -2.012 8.386 2.580 1.00 97.56 91 ALA A C 1
ATOM 682 O O . ALA A 1 91 ? -2.266 8.124 3.753 1.00 97.56 91 ALA A O 1
ATOM 683 N N . ASP A 1 92 ? -2.812 9.155 1.839 1.00 97.00 92 ASP A N 1
ATOM 684 C CA . ASP A 1 92 ? -4.092 9.704 2.315 1.00 97.00 92 ASP A CA 1
ATOM 685 C C . ASP A 1 92 ? -5.300 8.790 2.022 1.00 97.00 92 ASP A C 1
ATOM 687 O O . ASP A 1 92 ? -6.410 9.054 2.482 1.00 97.00 92 ASP A O 1
ATOM 691 N N . GLY A 1 93 ? -5.089 7.695 1.282 1.00 97.31 93 GLY A N 1
ATOM 692 C CA . GLY A 1 93 ? -6.124 6.722 0.930 1.00 97.31 93 GLY A CA 1
ATOM 693 C C . GLY A 1 93 ? -7.076 7.161 -0.193 1.00 97.31 93 GLY A C 1
ATOM 694 O O . GLY A 1 93 ? -8.030 6.441 -0.494 1.00 97.31 93 GLY A O 1
ATOM 695 N N . THR A 1 94 ? -6.831 8.296 -0.858 1.00 97.50 94 THR A N 1
ATOM 696 C CA . THR A 1 94 ? -7.617 8.751 -2.025 1.00 97.50 94 THR A CA 1
ATOM 697 C C . THR A 1 94 ? -7.332 7.933 -3.286 1.00 97.50 94 THR A C 1
ATOM 699 O O . THR A 1 94 ? -8.129 7.929 -4.232 1.00 97.50 94 THR A O 1
ATOM 702 N N . ALA A 1 95 ? -6.206 7.221 -3.320 1.00 97.25 95 ALA A N 1
ATOM 703 C CA . ALA A 1 95 ? -5.888 6.216 -4.320 1.00 97.25 95 ALA A CA 1
ATOM 704 C C . ALA A 1 95 ? -5.626 4.853 -3.672 1.00 97.25 95 ALA A C 1
ATOM 706 O O . ALA A 1 95 ? -4.893 4.724 -2.693 1.00 97.25 95 ALA A O 1
ATOM 707 N N . VAL A 1 96 ? -6.180 3.819 -4.301 1.00 97.44 96 VAL A N 1
ATOM 708 C CA . VAL A 1 96 ? -5.898 2.422 -3.970 1.00 97.44 96 VAL A CA 1
ATOM 709 C C . VAL A 1 96 ? -4.762 1.948 -4.871 1.00 97.44 96 VAL A C 1
ATOM 711 O O . VAL A 1 96 ? -4.865 2.021 -6.097 1.00 97.44 96 VAL A O 1
ATOM 714 N N . ALA A 1 97 ? -3.686 1.481 -4.258 1.00 96.62 97 ALA A N 1
ATOM 715 C CA . ALA A 1 97 ? -2.573 0.807 -4.889 1.00 96.62 97 ALA A CA 1
ATOM 716 C C . ALA A 1 97 ? -2.864 -0.695 -5.011 1.00 96.62 97 ALA A C 1
ATOM 718 O O . ALA A 1 97 ? -3.592 -1.287 -4.217 1.00 96.62 97 ALA A O 1
ATOM 719 N N . ALA A 1 98 ? -2.282 -1.311 -6.032 1.00 94.44 98 ALA A N 1
ATOM 720 C CA . ALA A 1 98 ? -2.366 -2.741 -6.273 1.00 94.44 98 ALA A CA 1
ATOM 721 C C . ALA A 1 98 ? -1.016 -3.235 -6.787 1.00 94.44 98 ALA A C 1
ATOM 723 O O . ALA A 1 98 ? -0.268 -2.474 -7.403 1.00 94.44 98 ALA A O 1
ATOM 724 N N . PHE A 1 99 ? -0.726 -4.510 -6.551 1.00 94.56 99 PHE A N 1
ATOM 725 C CA . PHE A 1 99 ? 0.498 -5.155 -7.008 1.00 94.56 99 PHE A CA 1
ATOM 726 C C . PHE A 1 99 ? 0.142 -6.325 -7.929 1.00 94.56 99 PHE A C 1
ATOM 728 O O . PHE A 1 99 ? -0.210 -7.411 -7.475 1.00 94.56 99 PHE A O 1
ATOM 735 N N . ALA A 1 100 ? 0.152 -6.063 -9.237 1.00 92.69 100 ALA A N 1
ATOM 736 C CA . ALA A 1 100 ? -0.247 -7.023 -10.262 1.00 92.69 100 ALA A CA 1
ATOM 737 C C . ALA A 1 100 ? 0.958 -7.868 -10.699 1.00 92.69 100 ALA A C 1
ATOM 739 O O . ALA A 1 100 ? 1.618 -7.534 -11.679 1.00 92.69 100 ALA A O 1
ATOM 740 N N . LEU A 1 101 ? 1.246 -8.928 -9.937 1.00 92.38 101 LEU A N 1
ATOM 741 C CA . LEU A 1 101 ? 2.364 -9.836 -10.208 1.00 92.38 101 LEU A CA 1
ATOM 742 C C . LEU A 1 101 ? 1.904 -11.192 -10.768 1.00 92.38 101 LEU A C 1
ATOM 744 O O . LEU A 1 101 ? 2.364 -11.584 -11.826 1.00 92.38 101 LEU A O 1
ATOM 748 N N . SER A 1 102 ? 1.003 -11.902 -10.085 1.00 91.25 102 SER A N 1
ATOM 749 C CA . SER A 1 102 ? 0.737 -13.327 -10.348 1.00 91.25 102 SER A CA 1
ATOM 750 C C . SER A 1 102 ? -0.039 -13.621 -11.634 1.00 91.25 102 SER A C 1
ATOM 752 O O . SER A 1 102 ? -1.202 -13.230 -11.729 1.00 91.25 102 SER A O 1
ATOM 754 N N . GLU A 1 103 ? 0.530 -14.429 -12.536 1.00 92.00 103 GLU A N 1
ATOM 755 C CA . GLU A 1 103 ? -0.084 -14.880 -13.797 1.00 92.00 103 GLU A CA 1
ATOM 756 C C . GLU A 1 103 ? -0.601 -16.332 -13.717 1.00 92.00 103 GLU A C 1
ATOM 758 O O . GLU A 1 103 ? -0.121 -17.129 -12.902 1.00 92.00 103 GLU A O 1
ATOM 763 N N . PRO A 1 104 ? -1.547 -16.746 -14.588 1.00 90.38 104 PRO A N 1
ATOM 764 C CA . PRO A 1 104 ? -1.842 -18.162 -14.786 1.00 90.38 104 PRO A CA 1
ATOM 765 C C . PRO A 1 104 ? -0.568 -18.934 -15.163 1.00 90.38 104 PRO A C 1
ATOM 767 O O . PRO A 1 104 ? -0.004 -18.717 -16.230 1.00 90.38 104 PRO A O 1
ATOM 770 N N . GLY A 1 105 ? -0.123 -19.834 -14.285 1.00 88.38 105 GLY A N 1
ATOM 771 C CA . GLY A 1 105 ? 1.111 -20.608 -14.464 1.00 88.38 105 GLY A CA 1
ATOM 772 C C . GLY A 1 105 ? 2.360 -20.013 -13.800 1.00 88.38 105 GLY A C 1
ATOM 773 O O . GLY A 1 105 ? 3.345 -20.731 -13.680 1.00 88.38 105 GLY A O 1
ATOM 774 N N . ALA A 1 106 ? 2.309 -18.776 -13.291 1.00 89.00 106 ALA A N 1
ATOM 775 C CA . ALA A 1 106 ? 3.421 -18.125 -12.591 1.00 89.00 106 ALA A CA 1
ATOM 776 C C . ALA A 1 106 ? 2.927 -17.427 -11.307 1.00 89.00 106 ALA A C 1
ATOM 778 O O . ALA A 1 106 ? 2.510 -16.267 -11.307 1.00 89.00 106 ALA A O 1
ATOM 779 N N . GLY A 1 107 ? 2.937 -18.182 -10.202 1.00 90.88 107 GLY A N 1
ATOM 780 C CA . GLY A 1 107 ? 2.598 -17.706 -8.854 1.00 90.88 107 GLY A CA 1
ATOM 781 C C . GLY A 1 107 ? 3.778 -17.831 -7.892 1.00 90.88 107 GLY A C 1
ATOM 782 O O . GLY A 1 107 ? 4.369 -16.831 -7.501 1.00 90.88 107 GLY A O 1
ATOM 783 N N . SER A 1 108 ? 4.137 -19.066 -7.522 1.00 94.00 108 SER A N 1
ATOM 784 C CA . SER A 1 108 ? 5.323 -19.337 -6.691 1.00 94.00 108 SER A CA 1
ATOM 785 C C . SER A 1 108 ? 6.633 -19.055 -7.430 1.00 94.00 108 SER A C 1
ATOM 787 O O . SER A 1 108 ? 7.587 -18.590 -6.815 1.00 94.00 108 SER A O 1
ATOM 789 N N . ASP A 1 109 ? 6.661 -19.305 -8.742 1.00 94.25 109 ASP A N 1
ATOM 790 C CA . ASP A 1 109 ? 7.758 -18.914 -9.626 1.00 94.25 109 ASP A CA 1
ATOM 791 C C . ASP A 1 109 ? 7.409 -17.603 -10.341 1.00 94.25 109 ASP A C 1
ATOM 793 O O . ASP A 1 109 ? 6.884 -17.588 -11.453 1.00 94.25 109 ASP A O 1
ATOM 797 N N . ALA A 1 110 ? 7.664 -16.484 -9.665 1.00 91.56 110 ALA A N 1
ATOM 798 C CA . ALA A 1 110 ? 7.450 -15.151 -10.224 1.00 91.56 110 ALA A CA 1
ATOM 799 C C . ALA A 1 110 ? 8.512 -14.751 -11.267 1.00 91.56 110 ALA A C 1
ATOM 801 O O . ALA A 1 110 ? 8.361 -13.720 -11.916 1.00 91.56 110 ALA A O 1
ATOM 802 N N . ALA A 1 111 ? 9.592 -15.521 -11.435 1.00 93.31 111 ALA A N 1
ATOM 803 C CA . ALA A 1 111 ? 10.571 -15.260 -12.489 1.00 93.31 111 ALA A CA 1
ATOM 804 C C . ALA A 1 111 ? 10.076 -15.760 -13.858 1.00 93.31 111 ALA A C 1
ATOM 806 O O . ALA A 1 111 ? 10.532 -15.272 -14.889 1.00 93.31 111 ALA A O 1
ATOM 807 N N . ALA A 1 112 ? 9.108 -16.681 -13.868 1.00 93.62 112 ALA A N 1
ATOM 808 C CA . ALA A 1 112 ? 8.491 -17.244 -15.067 1.00 93.62 112 ALA A CA 1
ATOM 809 C C . ALA A 1 112 ? 7.346 -16.393 -15.660 1.00 93.62 112 ALA A C 1
ATOM 811 O O . ALA A 1 112 ? 6.540 -16.911 -16.432 1.00 93.62 112 ALA A O 1
ATOM 812 N N . LEU A 1 113 ? 7.237 -15.106 -15.304 1.00 91.06 113 LEU A N 1
ATOM 813 C CA . LEU A 1 113 ? 6.219 -14.210 -15.867 1.00 91.06 113 LEU A CA 1
ATOM 814 C C . LEU A 1 113 ? 6.393 -14.044 -17.377 1.00 91.06 113 LEU A C 1
ATOM 816 O O . LEU A 1 113 ? 7.508 -13.982 -17.896 1.00 91.06 113 LEU A O 1
ATOM 820 N N . THR A 1 114 ? 5.269 -13.949 -18.080 1.00 92.44 114 THR A N 1
ATOM 821 C CA . THR A 1 114 ? 5.221 -13.975 -19.546 1.00 92.44 114 THR A CA 1
ATOM 822 C C . THR A 1 114 ? 4.573 -12.741 -20.161 1.00 92.44 114 THR A C 1
ATOM 824 O O . THR A 1 114 ? 4.604 -12.602 -21.384 1.00 92.44 114 THR A O 1
ATOM 827 N N . LEU A 1 115 ? 3.987 -11.836 -19.364 1.00 88.56 115 LEU A N 1
ATOM 828 C CA . LEU A 1 115 ? 3.372 -10.606 -19.863 1.00 88.56 115 LEU A CA 1
ATOM 829 C C . LEU A 1 115 ? 4.410 -9.716 -20.576 1.00 88.56 115 LEU A C 1
ATOM 831 O O . LEU A 1 115 ? 5.309 -9.183 -19.921 1.00 88.56 115 LEU A O 1
ATOM 835 N N . PRO A 1 116 ? 4.283 -9.493 -21.899 1.00 87.31 116 PRO A N 1
ATOM 836 C CA . PRO A 1 116 ? 5.220 -8.644 -22.617 1.00 87.31 116 PRO A CA 1
ATOM 837 C C . PRO A 1 116 ? 5.015 -7.168 -22.257 1.00 87.31 116 PRO A C 1
ATOM 839 O O . PRO A 1 116 ? 3.884 -6.679 -22.148 1.00 87.31 116 PRO A O 1
ATOM 842 N N . ALA A 1 117 ? 6.129 -6.451 -22.138 1.00 84.56 117 ALA A N 1
ATOM 843 C CA . ALA A 1 117 ? 6.174 -4.997 -22.102 1.00 84.56 117 ALA A CA 1
ATOM 844 C C . ALA A 1 117 ? 6.753 -4.504 -23.431 1.00 84.56 117 ALA A C 1
ATOM 846 O O . ALA A 1 117 ? 7.882 -4.850 -23.775 1.00 84.56 117 ALA A O 1
ATOM 847 N N . ASP A 1 118 ? 5.977 -3.723 -24.177 1.00 84.56 118 ASP A N 1
ATOM 848 C CA . ASP A 1 118 ? 6.435 -3.115 -25.424 1.00 84.56 118 ASP A CA 1
ATOM 849 C C . ASP A 1 118 ? 6.960 -1.704 -25.122 1.00 84.56 118 ASP A C 1
ATOM 851 O O . ASP A 1 118 ? 6.167 -0.855 -24.705 1.00 84.56 118 ASP A O 1
ATOM 855 N N . PRO A 1 119 ? 8.272 -1.447 -25.270 1.00 72.94 119 PRO A N 1
ATOM 856 C CA . PRO A 1 119 ? 8.877 -0.161 -24.937 1.00 72.94 119 PRO A CA 1
ATOM 857 C C . PRO A 1 119 ? 8.437 0.988 -25.855 1.00 72.94 119 PRO A C 1
ATOM 859 O O . PRO A 1 119 ? 8.533 2.139 -25.435 1.00 72.94 119 PRO A O 1
ATOM 862 N N . GLU A 1 120 ? 7.940 0.692 -27.060 1.00 71.56 120 GLU A N 1
ATOM 863 C CA . GLU A 1 120 ? 7.598 1.696 -28.081 1.00 71.56 120 GLU A CA 1
ATOM 864 C C . GLU A 1 120 ? 6.097 1.988 -28.160 1.00 71.56 120 GLU A C 1
ATOM 866 O O . GLU A 1 120 ? 5.663 3.025 -28.673 1.00 71.56 120 GLU A O 1
ATOM 871 N N . ALA A 1 121 ? 5.266 1.088 -27.640 1.00 61.75 121 ALA A N 1
ATOM 872 C CA . ALA A 1 121 ? 3.837 1.324 -27.593 1.00 61.75 121 ALA A CA 1
ATOM 873 C C . ALA A 1 121 ? 3.533 2.495 -26.640 1.00 61.75 121 ALA A C 1
ATOM 875 O O . ALA A 1 121 ? 3.947 2.503 -25.488 1.00 61.75 121 ALA A O 1
ATOM 876 N N . SER A 1 122 ? 2.786 3.490 -27.127 1.00 53.72 122 SER A N 1
ATOM 877 C CA . SER A 1 122 ? 2.306 4.646 -26.357 1.00 53.72 122 SER A CA 1
ATOM 878 C C . SER A 1 122 ? 0.780 4.705 -26.419 1.00 53.72 122 SER A C 1
ATOM 880 O O . SER A 1 122 ? 0.191 4.570 -27.494 1.00 53.72 122 SER A O 1
ATOM 882 N N . ARG A 1 123 ? 0.105 4.914 -25.281 1.00 56.09 123 ARG A N 1
ATOM 883 C CA . ARG A 1 123 ? -1.336 5.220 -25.281 1.00 56.09 123 ARG A CA 1
ATOM 884 C C . ARG A 1 123 ? -1.555 6.714 -25.548 1.00 56.09 123 ARG A C 1
ATOM 886 O O . ARG A 1 123 ? -0.736 7.522 -25.111 1.00 56.09 123 ARG A O 1
ATOM 893 N N . PRO A 1 124 ? -2.658 7.114 -26.211 1.00 45.44 124 PRO A N 1
ATOM 894 C CA . PRO A 1 124 ? -2.973 8.528 -26.394 1.00 45.44 124 PRO A CA 1
ATOM 895 C C . PRO A 1 124 ? -3.036 9.243 -25.033 1.00 45.44 124 PRO A C 1
ATOM 897 O O . PRO A 1 124 ? -3.902 8.934 -24.214 1.00 45.44 124 PRO A O 1
ATOM 900 N N . GLY A 1 125 ? -2.108 10.176 -24.792 1.00 56.84 125 GLY A N 1
ATOM 901 C CA . GLY A 1 125 ? -2.023 10.972 -23.560 1.00 56.84 125 GLY A CA 1
ATOM 902 C C . GLY A 1 125 ? -1.008 10.506 -22.503 1.00 56.84 125 GLY A C 1
ATOM 903 O O . GLY A 1 125 ? -0.949 11.132 -21.445 1.00 56.84 125 GLY A O 1
ATOM 904 N N . ASP A 1 126 ? -0.216 9.457 -22.754 1.00 52.84 126 ASP A N 1
ATOM 905 C CA . ASP A 1 126 ? 0.845 9.018 -21.832 1.00 52.84 126 ASP A CA 1
ATOM 906 C C . ASP A 1 126 ? 2.192 9.722 -22.091 1.00 52.84 126 ASP A C 1
ATOM 908 O O . ASP A 1 126 ? 2.510 10.126 -23.209 1.00 52.84 126 ASP A O 1
ATOM 912 N N . SER A 1 127 ? 2.997 9.873 -21.035 1.00 52.00 127 SER A N 1
ATOM 913 C CA . SER A 1 127 ? 4.429 10.202 -21.158 1.00 52.00 127 SER A CA 1
ATOM 914 C C . SER A 1 127 ? 5.190 8.985 -21.713 1.00 52.00 127 SER A C 1
ATOM 916 O O . SER A 1 127 ? 4.740 7.866 -21.465 1.00 52.00 127 SER A O 1
ATOM 918 N N . PRO A 1 128 ? 6.324 9.153 -22.424 1.00 48.72 128 PRO A N 1
ATOM 919 C CA . PRO A 1 128 ? 7.033 8.031 -23.042 1.00 48.72 128 PRO A CA 1
ATOM 920 C C . PRO A 1 128 ? 7.399 6.959 -22.005 1.00 48.72 128 PRO A C 1
ATOM 922 O O . PRO A 1 128 ? 7.989 7.262 -20.964 1.00 48.72 128 PRO A O 1
ATOM 925 N N . GLY A 1 129 ? 7.015 5.714 -22.284 1.00 54.53 129 GLY A N 1
ATOM 926 C CA . GLY A 1 129 ? 7.225 4.561 -21.415 1.00 54.53 129 GLY A CA 1
ATOM 927 C C . GLY A 1 129 ? 6.526 3.307 -21.954 1.00 54.53 129 GLY A C 1
ATOM 928 O O . GLY A 1 129 ? 5.638 3.425 -22.795 1.00 54.53 129 GLY A O 1
ATOM 929 N N . PRO A 1 130 ? 6.911 2.112 -21.471 1.00 49.72 130 PRO A N 1
ATOM 930 C CA . PRO A 1 130 ? 6.410 0.853 -22.006 1.00 49.72 130 PRO A CA 1
ATOM 931 C C . PRO A 1 130 ? 4.898 0.690 -21.796 1.00 49.72 130 PRO A C 1
ATOM 933 O O . PRO A 1 130 ? 4.386 0.928 -20.697 1.00 49.72 130 PRO A O 1
ATOM 936 N N . VAL A 1 131 ? 4.186 0.207 -22.817 1.00 62.81 131 VAL A N 1
ATOM 937 C CA . VAL A 1 131 ? 2.757 -0.137 -22.732 1.00 62.81 131 VAL A CA 1
ATOM 938 C C . VAL A 1 131 ? 2.569 -1.646 -22.590 1.00 62.81 131 VAL A C 1
ATOM 940 O O . VAL A 1 131 ? 3.134 -2.464 -23.313 1.00 62.81 131 VAL A O 1
ATOM 943 N N . ILE A 1 132 ? 1.714 -2.015 -21.636 1.00 65.62 132 ILE A N 1
ATOM 944 C CA . ILE A 1 132 ? 1.337 -3.401 -21.350 1.00 65.62 132 ILE A CA 1
ATOM 945 C C . ILE A 1 132 ? 0.310 -3.877 -22.389 1.00 65.62 132 ILE A C 1
ATOM 947 O O . ILE A 1 132 ? -0.801 -3.337 -22.461 1.00 65.62 132 ILE A O 1
ATOM 951 N N . GLN A 1 133 ? 0.660 -4.909 -23.165 1.00 48.12 133 GLN A N 1
ATOM 952 C CA . GLN A 1 133 ? -0.139 -5.390 -24.305 1.00 48.12 133 GLN A CA 1
ATOM 953 C C . GLN A 1 133 ? -1.272 -6.375 -23.936 1.00 48.12 133 GLN A C 1
ATOM 955 O O . GLN A 1 133 ? -2.103 -6.694 -24.787 1.00 48.12 133 GLN A O 1
ATOM 960 N N . ARG A 1 134 ? -1.370 -6.844 -22.681 1.00 56.03 134 ARG A N 1
ATOM 961 C CA . ARG A 1 134 ? -2.425 -7.781 -22.234 1.00 56.03 134 ARG A CA 1
ATOM 962 C C . ARG A 1 134 ? -3.111 -7.309 -20.952 1.00 56.03 134 ARG A C 1
ATOM 964 O O . ARG A 1 134 ? -2.469 -6.796 -20.043 1.00 56.03 134 ARG A O 1
ATOM 971 N N . THR A 1 135 ? -4.429 -7.488 -20.865 1.00 52.66 135 THR A N 1
ATOM 972 C CA . THR A 1 135 ? -5.215 -7.213 -19.649 1.00 52.66 135 THR A CA 1
ATOM 973 C C . THR A 1 135 ? -5.539 -8.523 -18.940 1.00 52.66 135 THR A C 1
ATOM 975 O O . THR A 1 135 ? -5.910 -9.499 -19.592 1.00 52.66 135 THR A O 1
ATOM 978 N N . TYR A 1 136 ? -5.432 -8.545 -17.610 1.00 50.44 136 TYR A N 1
ATOM 979 C CA . TYR A 1 136 ? -5.947 -9.654 -16.811 1.00 50.44 136 TYR A CA 1
ATOM 980 C C . TYR A 1 136 ? -7.463 -9.766 -16.991 1.00 50.44 136 TYR A C 1
ATOM 982 O O . TYR A 1 136 ? -8.166 -8.771 -16.783 1.00 50.44 136 TYR A O 1
ATOM 990 N N . PRO A 1 137 ? -8.011 -10.956 -17.283 1.00 38.28 137 PRO A N 1
ATOM 991 C CA . PRO A 1 137 ? -9.406 -11.204 -16.991 1.00 38.28 137 PRO A CA 1
ATOM 992 C C . PRO A 1 137 ? -9.542 -11.278 -15.466 1.00 38.28 137 PRO A C 1
ATOM 994 O O . PRO A 1 137 ? -9.321 -12.321 -14.857 1.00 38.28 137 PRO A O 1
ATOM 997 N N . PHE A 1 138 ? -9.904 -10.163 -14.833 1.00 38.75 138 PHE A N 1
ATOM 998 C CA . PHE A 1 138 ? -10.481 -10.201 -13.493 1.00 38.75 138 PHE A CA 1
ATOM 999 C C . PHE A 1 138 ? -11.850 -10.879 -13.650 1.00 38.75 138 PHE A C 1
ATOM 1001 O O . PHE A 1 138 ? -12.831 -10.225 -14.013 1.00 38.75 138 PHE A O 1
ATOM 1008 N N . ARG A 1 139 ? -11.907 -12.215 -13.523 1.00 32.97 139 ARG A N 1
ATOM 1009 C CA . ARG A 1 139 ? -13.192 -12.927 -13.489 1.00 32.97 139 ARG A CA 1
ATOM 1010 C C . ARG A 1 139 ? -13.975 -12.367 -12.300 1.00 32.97 139 ARG A C 1
ATOM 1012 O O . ARG A 1 139 ? -13.464 -12.366 -11.185 1.00 32.97 139 ARG A O 1
ATOM 1019 N N . ARG A 1 140 ? -15.152 -11.811 -12.600 1.00 34.94 140 ARG A N 1
ATOM 1020 C CA . ARG A 1 140 ? -16.132 -11.375 -11.603 1.00 34.94 140 ARG A CA 1
ATOM 1021 C C . ARG A 1 140 ? -16.649 -12.557 -10.802 1.00 34.94 140 ARG A C 1
ATOM 1023 O O . ARG A 1 140 ? -16.731 -13.654 -11.400 1.00 34.94 140 ARG A O 1
#

pLDDT: mean 85.64, std 17.41, range [32.97, 98.12]

Foldseek 3Di:
DQPPLLVVLVVLLVVDDPPDDSLVSLLSCLVVQVLVCLLVPDPVVLVVSLVSNCVRPVSSSVQSVQLSVQCVCCSVPNDPVSCVPPVNCSNNSVDRGHDPQDDDVPDVPSVPDDFDWAQQDDDVPDDRGTDGPDDDPPPD

Secondary structure (DSSP, 8-state):
-TTHHHHTTHHHHTTPPTTS--HHHHHHHHHTTTTGGGGTS-HHHHHHHHHHHHTT-HHHHHHHHHHHHHHHHHHHH--HHHHHHHHHHHHSSSS-------BTTBSS-GGG----EESS---TTPPS-PEE--------

Sequence (140 aa):
MRTQAAQRPRPLADKGEPGRVNRPLVAELGQLGLLARLFTSGAVDLCLMRESLAYCCTEAETALALQGLGAHPVHAHGTPAQRDRRLPRAADGTAVAAFALSEPGAGSDAAALTLPADPEASRPGDSPGPVIQRTYPFRR